Protein AF-J9CN20-F1 (afdb_monomer)

Solvent-accessible surface area (backbone atoms only — not comparable to full-atom values): 3661 Å² total; per-residue (Å²): 136,78,54,71,64,58,32,29,50,53,46,51,54,58,62,75,66,63,83,71,65,79,71,63,46,90,62,38,52,59,52,54,56,63,63,68,72,66,75,84,48,57,70,58,19,53,52,40,53,53,36,42,72,73,75,39,87,73,128

Organism: NCBI:txid749906

pLDDT: mean 91.9, std 5.04, range [73.25, 96.56]

Radius of gyration: 13.72 Å; Cα contacts (8 Å, |Δi|>4): 37; chains: 1; bounding box: 31×18×35 Å

InterPro domains:
  IPR008949 Isoprenoid synthase domain superfamily [G3DSA:1.10.600.10] (1-59)
  IPR008949 Isoprenoid synthase domain superfamily [SSF48576] (6-58)

Sequence (59 aa):
MRTLEEYIDLAEQAMTTIAYPSEPNGLYEPIAYGLSNGGKRLRPAILLAACEAVGKDCT

Foldseek 3Di:
DDDLVVLQVVLLVVLVPDDDDCPPVVVGVVVNVVSVVDDSSNVSSVVLVVCVVVVHHSD

Structure (mmCIF, N/CA/C/O backbone):
data_AF-J9CN20-F1
#
_entry.id   AF-J9CN20-F1
#
loop_
_atom_site.group_PDB
_atom_site.id
_atom_site.type_symbol
_atom_site.label_atom_id
_atom_site.label_alt_id
_atom_site.label_comp_id
_atom_site.label_asym_id
_atom_site.label_entity_id
_atom_site.label_seq_id
_atom_site.pdbx_PDB_ins_code
_atom_site.Cartn_x
_atom_site.Cartn_y
_atom_site.Cartn_z
_atom_s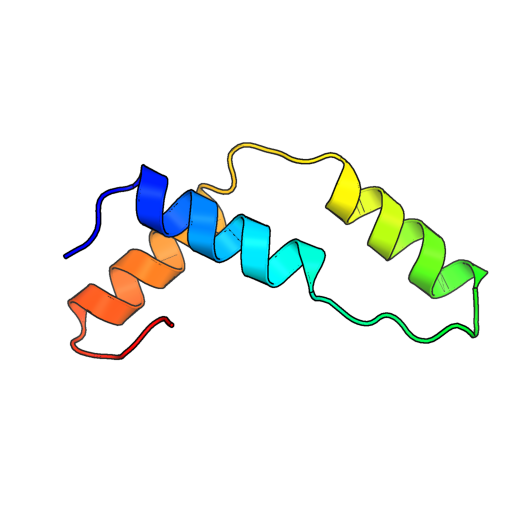ite.occupancy
_atom_site.B_iso_or_equiv
_atom_site.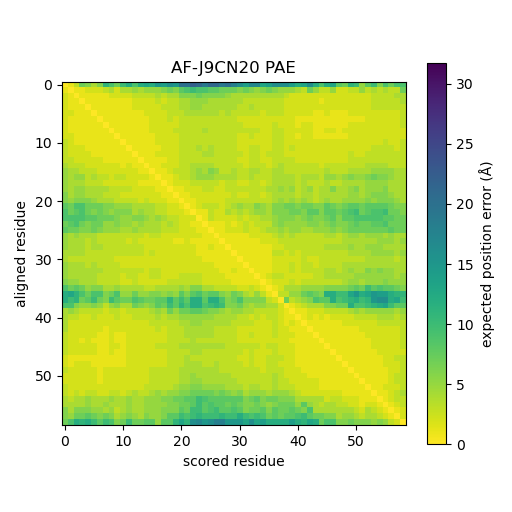auth_seq_id
_atom_site.auth_comp_id
_atom_site.auth_asym_id
_atom_site.auth_atom_id
_atom_site.pdbx_PDB_model_num
ATOM 1 N N . MET A 1 1 ? -10.941 -2.623 14.662 1.00 76.94 1 MET A N 1
ATOM 2 C CA . MET A 1 1 ? -10.681 -1.253 14.196 1.00 76.94 1 MET A CA 1
ATOM 3 C C . MET A 1 1 ? -9.240 -0.940 14.521 1.00 76.94 1 MET A C 1
ATOM 5 O O . MET A 1 1 ? -8.903 -0.871 15.700 1.00 76.94 1 MET A O 1
ATOM 9 N N . ARG A 1 2 ? -8.405 -0.888 13.487 1.00 92.00 2 ARG A N 1
ATOM 10 C CA . ARG A 1 2 ? -6.969 -0.623 13.598 1.00 92.00 2 ARG A CA 1
ATOM 11 C C . ARG A 1 2 ? -6.708 0.873 13.798 1.00 92.00 2 ARG A C 1
ATOM 13 O O . ARG A 1 2 ? -7.596 1.695 13.549 1.00 92.00 2 ARG A O 1
ATOM 20 N N . THR A 1 3 ? -5.515 1.239 14.247 1.00 95.56 3 THR A N 1
ATOM 21 C CA . THR A 1 3 ? -5.067 2.637 14.249 1.00 95.56 3 THR A CA 1
ATOM 22 C C . THR A 1 3 ? -4.723 3.096 12.832 1.00 95.56 3 THR A C 1
ATOM 24 O O . THR A 1 3 ? -4.562 2.294 11.910 1.00 95.56 3 THR A O 1
ATOM 27 N N . LEU A 1 4 ? -4.604 4.411 12.636 1.00 94.12 4 LEU A N 1
ATOM 28 C CA . LEU A 1 4 ? -4.191 4.958 11.345 1.00 94.12 4 LEU A CA 1
ATOM 29 C C . LEU A 1 4 ? -2.791 4.465 10.950 1.00 94.12 4 LEU A C 1
ATOM 31 O O . LEU A 1 4 ? -2.561 4.162 9.782 1.00 94.12 4 LEU A O 1
ATOM 35 N N . GLU A 1 5 ? -1.883 4.364 11.919 1.00 95.12 5 GLU A N 1
ATOM 36 C CA . GLU A 1 5 ? -0.521 3.865 11.737 1.00 95.12 5 GLU A CA 1
ATOM 37 C C . GLU A 1 5 ? -0.523 2.409 11.258 1.00 95.12 5 GLU A C 1
ATOM 39 O O . GLU A 1 5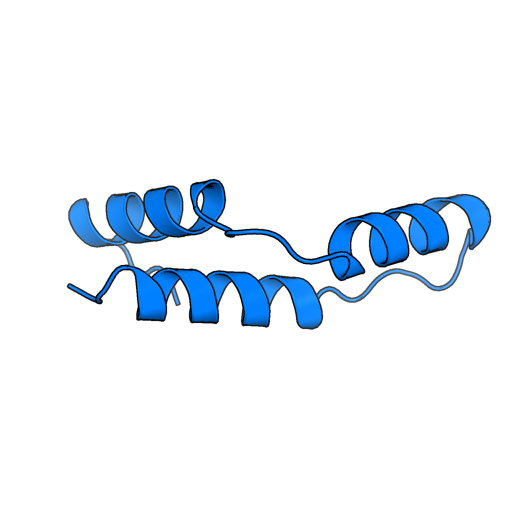 ? 0.146 2.093 10.281 1.00 95.12 5 GLU A O 1
ATOM 44 N N . GLU A 1 6 ? -1.359 1.549 11.845 1.00 95.69 6 GLU A N 1
ATOM 45 C CA . GLU A 1 6 ? -1.488 0.149 11.422 1.00 95.69 6 GLU A CA 1
ATOM 46 C C . GLU A 1 6 ? -1.999 0.017 9.973 1.00 95.69 6 GLU A C 1
ATOM 48 O O . GLU A 1 6 ? -1.554 -0.863 9.234 1.00 95.69 6 GLU A O 1
ATOM 53 N N . TYR A 1 7 ? -2.904 0.896 9.524 1.00 96.25 7 TYR A N 1
ATOM 54 C CA . TYR A 1 7 ? -3.330 0.925 8.117 1.00 96.25 7 TYR A CA 1
ATOM 55 C C . TYR A 1 7 ? -2.248 1.470 7.177 1.00 96.25 7 TYR A C 1
ATOM 57 O O . TYR A 1 7 ? -2.160 1.038 6.026 1.00 96.25 7 TYR A O 1
ATOM 65 N N . ILE A 1 8 ? -1.440 2.429 7.635 1.00 95.19 8 ILE A N 1
ATOM 66 C CA . ILE A 1 8 ? -0.293 2.939 6.874 1.00 95.19 8 ILE A CA 1
ATOM 67 C C . ILE A 1 8 ? 0.745 1.830 6.692 1.00 95.19 8 ILE A C 1
ATOM 69 O O . ILE A 1 8 ? 1.224 1.641 5.574 1.00 95.19 8 ILE A O 1
ATOM 73 N N . ASP A 1 9 ? 1.031 1.065 7.744 1.00 94.31 9 ASP A N 1
ATOM 74 C CA . ASP A 1 9 ? 1.985 -0.044 7.703 1.00 94.31 9 ASP A CA 1
ATOM 75 C C . ASP A 1 9 ? 1.517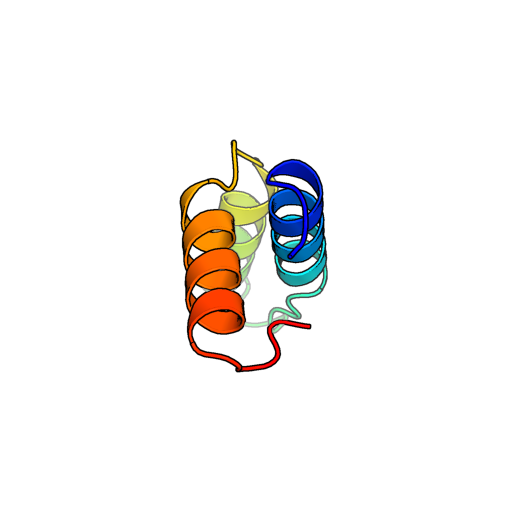 -1.159 6.762 1.00 94.31 9 ASP A C 1
ATOM 77 O O . ASP A 1 9 ? 2.297 -1.638 5.938 1.00 94.31 9 ASP A O 1
ATOM 81 N N . LEU A 1 10 ? 0.229 -1.519 6.809 1.00 94.38 10 LEU A N 1
ATOM 82 C CA . LEU A 1 10 ? -0.371 -2.448 5.843 1.00 94.38 10 LEU A CA 1
ATOM 83 C C . LEU A 1 10 ? -0.208 -1.959 4.401 1.00 94.38 10 LEU A C 1
ATOM 85 O O . LEU A 1 10 ? 0.176 -2.725 3.516 1.00 94.38 10 LEU A O 1
ATOM 89 N N . ALA A 1 11 ? -0.490 -0.677 4.158 1.00 93.31 11 ALA A N 1
ATOM 90 C CA . ALA A 1 11 ? -0.343 -0.095 2.834 1.00 93.31 11 ALA A CA 1
ATOM 91 C C . ALA A 1 11 ? 1.121 -0.124 2.368 1.00 93.31 11 ALA A C 1
ATOM 93 O O . ALA A 1 11 ? 1.379 -0.464 1.218 1.00 93.31 11 ALA A O 1
ATOM 94 N N . GLU A 1 12 ? 2.087 0.184 3.234 1.00 92.44 12 GLU A N 1
ATOM 95 C CA . GLU A 1 12 ? 3.510 0.146 2.877 1.00 9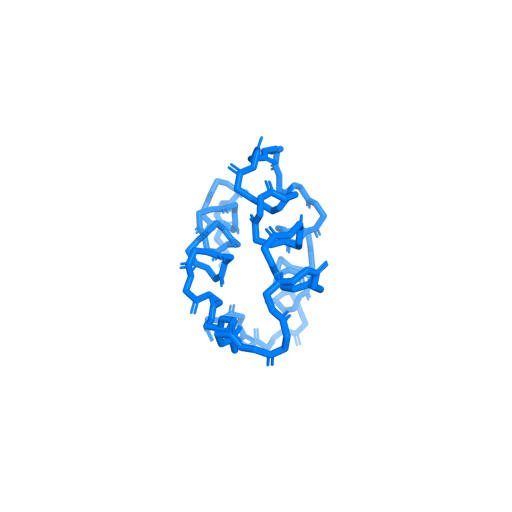2.44 12 GLU A CA 1
ATOM 96 C C . GLU A 1 12 ? 3.991 -1.286 2.577 1.00 92.44 12 GLU A C 1
ATOM 98 O O . GLU A 1 12 ? 4.697 -1.521 1.592 1.00 92.44 12 GLU A O 1
ATOM 103 N N . GLN A 1 13 ? 3.548 -2.272 3.360 1.00 91.75 13 GLN A N 1
ATOM 104 C CA . GLN A 1 13 ? 3.851 -3.688 3.120 1.00 91.75 13 GLN A CA 1
ATOM 105 C C . GLN A 1 13 ? 3.288 -4.176 1.776 1.00 91.75 13 GLN A C 1
ATOM 107 O O . GLN A 1 13 ? 3.988 -4.837 1.006 1.00 91.75 13 GLN A O 1
ATOM 112 N N . ALA A 1 14 ? 2.055 -3.796 1.439 1.00 91.31 14 ALA A N 1
ATOM 113 C CA . ALA A 1 14 ? 1.459 -4.135 0.148 1.00 91.31 14 ALA A CA 1
ATOM 114 C C . ALA A 1 14 ? 2.229 -3.514 -1.032 1.00 91.31 14 ALA A C 1
ATOM 116 O O . ALA A 1 14 ? 2.366 -4.134 -2.082 1.00 91.31 14 ALA A O 1
ATOM 117 N N . MET A 1 15 ? 2.778 -2.308 -0.863 1.00 89.12 15 MET A N 1
ATOM 118 C CA . MET A 1 15 ? 3.537 -1.617 -1.912 1.00 89.12 15 MET A CA 1
ATOM 119 C C . MET A 1 15 ? 4.926 -2.224 -2.146 1.00 89.12 15 MET A C 1
ATOM 121 O O . MET A 1 15 ? 5.381 -2.297 -3.287 1.00 89.12 15 MET A O 1
ATOM 125 N N . THR A 1 16 ? 5.601 -2.672 -1.085 1.00 87.69 16 THR A N 1
ATOM 126 C CA . THR A 1 16 ? 6.943 -3.284 -1.179 1.00 87.69 16 THR A CA 1
ATOM 127 C C . THR A 1 16 ? 6.921 -4.710 -1.735 1.00 87.69 16 THR A C 1
ATOM 129 O O . THR A 1 16 ? 7.941 -5.192 -2.222 1.00 87.69 16 THR A O 1
ATOM 132 N N . THR A 1 17 ? 5.762 -5.372 -1.715 1.00 89.94 17 THR A N 1
ATOM 133 C CA . THR A 1 17 ? 5.570 -6.738 -2.232 1.00 89.94 17 THR A CA 1
ATOM 134 C C . THR A 1 17 ? 5.102 -6.789 -3.690 1.00 89.94 17 THR A C 1
ATOM 136 O O . THR A 1 17 ? 4.935 -7.880 -4.239 1.00 89.94 17 THR A O 1
ATOM 139 N N . ILE A 1 18 ? 4.927 -5.637 -4.352 1.00 91.31 18 ILE A N 1
ATOM 140 C CA . ILE A 1 18 ? 4.541 -5.584 -5.767 1.00 91.31 18 ILE A CA 1
ATOM 141 C C . ILE A 1 18 ? 5.659 -6.184 -6.628 1.00 91.31 18 ILE A C 1
ATOM 143 O O . ILE A 1 18 ? 6.752 -5.630 -6.745 1.00 91.31 18 ILE A O 1
ATOM 147 N N . ALA A 1 19 ? 5.360 -7.311 -7.274 1.00 92.44 19 ALA A N 1
ATOM 148 C CA . ALA A 1 19 ? 6.249 -7.942 -8.237 1.00 92.44 19 ALA A CA 1
ATOM 149 C C . ALA A 1 19 ? 6.056 -7.312 -9.623 1.00 92.44 19 ALA A C 1
ATOM 151 O O . ALA A 1 19 ? 5.052 -7.548 -10.297 1.00 92.44 19 ALA A O 1
ATOM 152 N N . TYR A 1 20 ? 7.031 -6.515 -10.057 1.00 91.81 20 TYR A N 1
ATOM 153 C CA . TYR A 1 20 ? 7.050 -5.965 -11.409 1.00 91.81 20 TYR A CA 1
ATOM 154 C C . TYR A 1 20 ? 7.698 -6.953 -12.389 1.00 91.81 20 TYR A C 1
ATOM 156 O O . TYR A 1 20 ? 8.713 -7.567 -12.048 1.00 91.81 20 TYR A O 1
ATOM 164 N N . PRO A 1 21 ? 7.171 -7.099 -13.617 1.00 94.31 21 PRO A N 1
ATOM 165 C CA . PRO A 1 21 ? 7.856 -7.846 -14.664 1.00 94.31 21 PRO A CA 1
ATOM 166 C C . PRO A 1 21 ? 9.222 -7.230 -14.988 1.00 94.31 21 PRO A C 1
ATOM 168 O O . PRO A 1 21 ? 9.386 -6.010 -14.984 1.00 94.31 21 PRO A O 1
ATOM 171 N N . SER A 1 22 ? 10.200 -8.074 -15.322 1.00 89.44 22 SER A N 1
ATOM 172 C CA . SER A 1 22 ? 11.549 -7.622 -15.686 1.00 89.44 22 SER A CA 1
ATOM 173 C C . SER A 1 22 ? 11.596 -6.909 -17.041 1.00 89.44 22 SER A C 1
ATOM 175 O O . SER A 1 22 ? 12.493 -6.098 -17.271 1.00 89.44 22 SER A O 1
ATOM 177 N N . GLU A 1 23 ? 10.634 -7.183 -17.932 1.00 94.31 23 GLU A N 1
ATOM 178 C CA . GLU A 1 23 ? 10.568 -6.595 -19.270 1.00 94.31 23 GLU A CA 1
ATOM 179 C C . GLU A 1 23 ? 9.152 -6.133 -19.667 1.00 94.31 23 GLU A C 1
ATOM 181 O O . GLU A 1 23 ? 8.173 -6.826 -19.376 1.00 94.31 23 GLU A O 1
ATOM 186 N N . PRO A 1 24 ? 9.032 -4.984 -20.366 1.00 94.50 24 PRO A N 1
ATOM 187 C CA . PRO A 1 24 ? 10.124 -4.080 -20.734 1.00 94.50 24 PRO A CA 1
ATOM 188 C C . PRO A 1 24 ? 10.580 -3.214 -19.548 1.00 94.50 24 PRO A C 1
ATOM 190 O O . PRO A 1 24 ? 9.774 -2.552 -18.893 1.00 94.50 24 PRO A O 1
ATOM 193 N N . ASN A 1 25 ? 11.893 -3.177 -19.303 1.00 91.81 25 ASN A N 1
ATOM 194 C CA . ASN A 1 25 ? 12.475 -2.467 -18.161 1.00 91.81 25 ASN A CA 1
ATOM 195 C C . ASN A 1 25 ? 12.120 -0.968 -18.146 1.00 91.81 25 ASN A C 1
ATOM 197 O O . ASN A 1 25 ? 11.707 -0.454 -17.112 1.00 91.81 25 ASN A O 1
ATOM 201 N N . GLY A 1 26 ? 12.160 -0.302 -19.307 1.00 95.06 26 GLY A N 1
ATOM 202 C CA . GLY A 1 26 ? 11.842 1.127 -19.425 1.00 95.06 26 GLY A CA 1
ATOM 203 C C . GLY A 1 26 ? 10.399 1.508 -19.070 1.00 95.06 26 GLY A C 1
ATOM 204 O O . GLY A 1 26 ? 10.104 2.693 -18.959 1.00 95.06 26 GLY A O 1
ATOM 205 N N . LEU A 1 27 ? 9.501 0.530 -18.893 1.00 95.12 27 LEU A N 1
ATOM 206 C CA . LEU A 1 27 ? 8.147 0.756 -18.388 1.00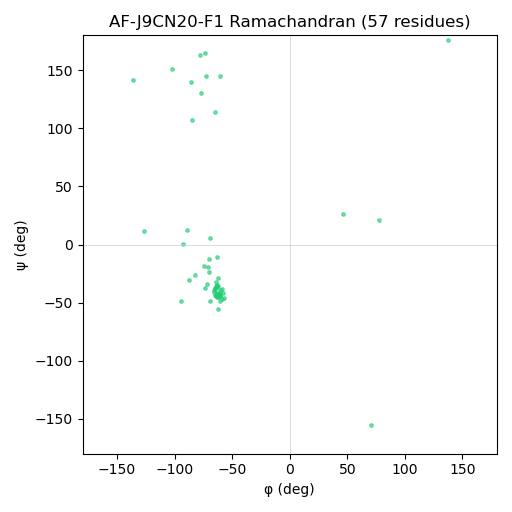 95.12 27 LEU A CA 1
ATOM 207 C C . LEU A 1 27 ? 8.061 0.542 -16.874 1.00 95.12 27 LEU A C 1
ATOM 209 O O . LEU A 1 27 ? 7.493 1.373 -16.170 1.00 95.12 27 LEU A O 1
ATOM 213 N N . TYR A 1 28 ? 8.595 -0.574 -16.376 1.00 95.50 28 TYR A N 1
ATOM 214 C CA . TYR A 1 28 ? 8.382 -0.997 -14.991 1.00 95.50 28 TYR A CA 1
ATOM 215 C C . TYR A 1 28 ? 9.383 -0.408 -13.995 1.00 95.50 28 TYR A C 1
ATOM 217 O O . TYR A 1 28 ? 9.010 -0.168 -12.848 1.00 95.50 28 TYR A O 1
ATOM 225 N N . GLU A 1 29 ? 10.618 -0.125 -14.414 1.00 93.75 29 GLU A N 1
ATOM 226 C CA . GLU A 1 29 ? 11.631 0.492 -13.549 1.00 93.75 29 GLU A CA 1
ATOM 227 C C . GLU A 1 29 ? 11.203 1.894 -13.068 1.00 93.75 29 GLU A C 1
ATOM 229 O O . GLU A 1 29 ? 11.204 2.112 -11.851 1.00 93.75 29 GLU A O 1
ATOM 234 N N . PRO A 1 30 ? 10.664 2.786 -13.930 1.00 93.94 30 PRO A N 1
ATOM 235 C CA . PRO A 1 30 ? 10.164 4.084 -13.479 1.00 93.94 30 PRO A CA 1
ATOM 236 C C . PRO A 1 30 ? 8.970 3.986 -12.522 1.00 93.94 30 PRO A C 1
ATOM 238 O O . PRO A 1 30 ? 8.814 4.828 -11.636 1.00 93.94 30 PRO A O 1
ATOM 241 N N . ILE A 1 31 ? 8.116 2.968 -12.684 1.00 93.25 31 ILE A N 1
ATOM 242 C CA . ILE A 1 31 ? 6.966 2.730 -11.797 1.00 93.25 31 ILE A CA 1
ATOM 243 C C . ILE A 1 31 ? 7.459 2.286 -10.418 1.00 93.25 31 ILE A C 1
ATOM 245 O O . ILE A 1 31 ? 7.044 2.859 -9.408 1.00 93.25 31 ILE A O 1
ATOM 249 N N . ALA A 1 32 ? 8.368 1.307 -10.374 1.00 91.81 32 ALA A N 1
ATOM 250 C CA . ALA A 1 32 ? 8.963 0.820 -9.135 1.00 91.81 32 ALA A CA 1
ATOM 251 C C . ALA A 1 32 ? 9.688 1.950 -8.388 1.00 91.81 32 ALA A C 1
ATOM 253 O O . ALA A 1 32 ? 9.437 2.161 -7.200 1.00 91.81 32 ALA A O 1
ATOM 254 N N . TYR A 1 33 ? 10.499 2.735 -9.102 1.00 91.19 33 TYR A N 1
ATOM 255 C CA . TYR A 1 33 ? 11.181 3.910 -8.559 1.00 91.19 33 TYR A CA 1
ATOM 256 C C . TYR A 1 33 ? 10.198 4.974 -8.046 1.00 91.19 33 TYR A C 1
ATOM 258 O O . TYR A 1 33 ? 10.356 5.531 -6.957 1.00 91.19 33 TYR A O 1
ATOM 266 N N . GLY A 1 34 ? 9.138 5.260 -8.806 1.00 91.19 34 GLY A N 1
ATOM 267 C CA . GLY A 1 34 ? 8.109 6.215 -8.401 1.00 91.19 34 GLY A CA 1
ATOM 268 C C . GLY A 1 34 ? 7.435 5.823 -7.085 1.00 91.19 34 GLY A C 1
ATOM 269 O O . GLY A 1 34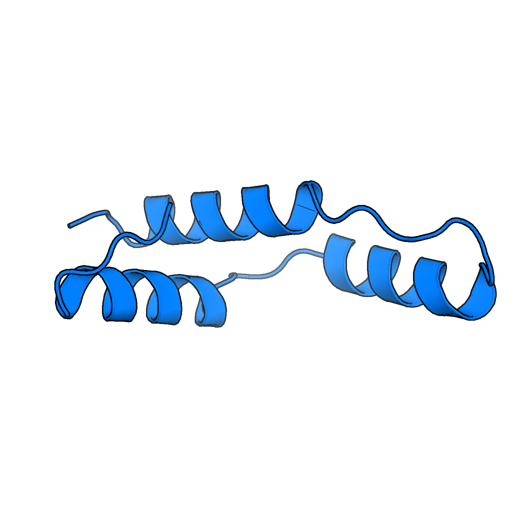 ? 7.171 6.681 -6.241 1.00 91.19 34 GLY A O 1
ATOM 270 N N . LEU A 1 35 ? 7.199 4.526 -6.886 1.00 89.31 35 LEU A N 1
ATOM 271 C CA . LEU A 1 35 ? 6.538 3.990 -5.699 1.00 89.31 35 LEU A CA 1
ATOM 272 C C . LEU A 1 35 ? 7.483 3.807 -4.499 1.00 89.31 35 LEU A C 1
ATOM 274 O O . LEU A 1 35 ? 7.019 3.929 -3.358 1.00 89.31 35 LEU A O 1
ATOM 278 N N . SER A 1 36 ? 8.787 3.612 -4.733 1.00 85.31 36 SER A N 1
ATOM 279 C CA . SER A 1 36 ? 9.807 3.480 -3.680 1.00 85.31 36 SER A CA 1
ATOM 280 C C . SER A 1 36 ? 10.115 4.785 -2.944 1.00 85.31 36 SER A C 1
ATOM 282 O O . SER A 1 36 ? 10.626 4.748 -1.831 1.00 85.31 36 SER A O 1
ATOM 284 N N . ASN A 1 37 ? 9.777 5.945 -3.517 1.00 79.94 37 ASN A N 1
ATOM 285 C CA . ASN A 1 37 ? 10.029 7.263 -2.912 1.00 79.94 37 ASN A CA 1
ATOM 286 C C . ASN A 1 37 ? 9.171 7.572 -1.662 1.00 79.94 37 ASN A C 1
ATOM 288 O O . ASN A 1 37 ? 9.232 8.679 -1.123 1.00 79.94 37 ASN A O 1
ATOM 292 N N . GLY A 1 38 ? 8.385 6.607 -1.175 1.00 73.25 38 GLY A N 1
ATOM 293 C CA . GLY A 1 38 ? 7.636 6.735 0.070 1.00 73.25 38 GLY A CA 1
ATOM 294 C C . GLY A 1 38 ? 6.459 7.711 -0.017 1.00 73.25 38 GLY A C 1
ATOM 295 O O . GLY A 1 38 ? 5.865 7.949 -1.072 1.00 73.25 38 GLY A O 1
ATOM 296 N N . GLY A 1 39 ? 6.080 8.257 1.137 1.00 85.38 39 GLY A N 1
ATOM 297 C CA . GLY A 1 39 ? 4.982 9.207 1.308 1.00 85.38 39 GLY A CA 1
ATOM 298 C C . GLY A 1 39 ? 4.146 8.877 2.544 1.00 85.38 39 GLY A C 1
ATOM 299 O O . GLY A 1 39 ? 4.349 7.861 3.188 1.00 85.38 39 GLY A O 1
ATOM 300 N N . LYS A 1 40 ? 3.159 9.717 2.877 1.00 90.56 40 LYS A N 1
ATOM 301 C CA . LYS A 1 40 ? 2.323 9.520 4.084 1.00 90.56 40 LYS A CA 1
ATOM 302 C C . LYS A 1 40 ? 1.360 8.326 4.010 1.00 90.56 40 LYS A C 1
ATOM 304 O O . LYS A 1 40 ? 0.690 8.044 4.990 1.00 90.56 40 LYS A O 1
ATOM 309 N N . ARG A 1 41 ? 1.172 7.741 2.820 1.00 92.81 41 ARG A N 1
ATOM 310 C CA . ARG A 1 41 ? 0.211 6.653 2.522 1.00 92.81 41 ARG A CA 1
ATOM 311 C C . ARG A 1 41 ? -1.212 6.856 3.075 1.00 92.81 41 ARG A C 1
ATOM 313 O O . ARG A 1 41 ? -1.978 5.915 3.225 1.00 92.81 41 ARG A O 1
ATOM 320 N N . LEU A 1 42 ? -1.622 8.110 3.270 1.00 94.31 42 LEU A N 1
ATOM 321 C CA . LEU A 1 42 ? -2.923 8.445 3.850 1.00 94.31 42 LEU A CA 1
ATOM 322 C C . LEU A 1 42 ? -4.101 7.977 2.978 1.00 94.31 42 LEU A C 1
ATOM 324 O O . LEU A 1 42 ? -5.122 7.545 3.496 1.00 94.31 42 LEU A O 1
ATOM 328 N N . ARG A 1 43 ? -3.959 8.045 1.646 1.00 95.12 43 ARG A N 1
ATOM 329 C CA . ARG A 1 43 ? -5.009 7.619 0.702 1.00 95.12 43 ARG A CA 1
ATOM 330 C C . ARG A 1 43 ? -5.332 6.120 0.823 1.00 95.12 43 ARG A C 1
ATOM 332 O O . ARG A 1 43 ? -6.499 5.817 1.058 1.00 95.12 43 ARG A O 1
ATOM 339 N N . PRO A 1 44 ? -4.362 5.190 0.693 1.00 95.06 44 PRO A N 1
ATOM 340 C CA . PRO A 1 44 ? -4.646 3.772 0.899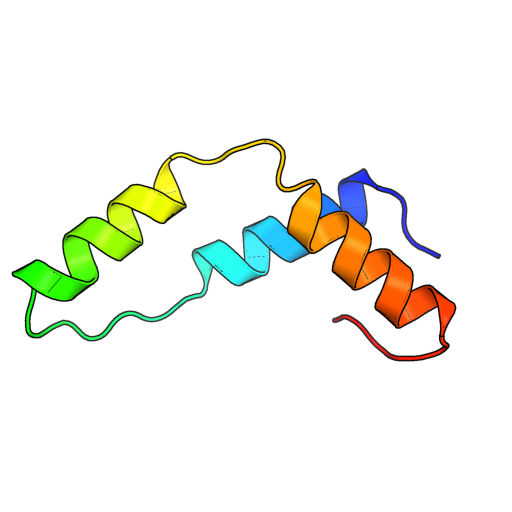 1.00 95.06 44 PRO A CA 1
ATOM 341 C C . PRO A 1 44 ? -5.061 3.463 2.344 1.00 95.06 44 PRO A C 1
ATOM 343 O O . PRO A 1 44 ? -5.977 2.674 2.530 1.00 95.06 44 PRO A O 1
ATOM 346 N N . ALA A 1 45 ? -4.504 4.139 3.355 1.00 95.56 45 ALA A N 1
ATOM 347 C CA . ALA A 1 45 ? -4.913 3.919 4.744 1.00 95.56 45 ALA A CA 1
ATOM 348 C C . ALA A 1 45 ? -6.406 4.228 4.990 1.00 95.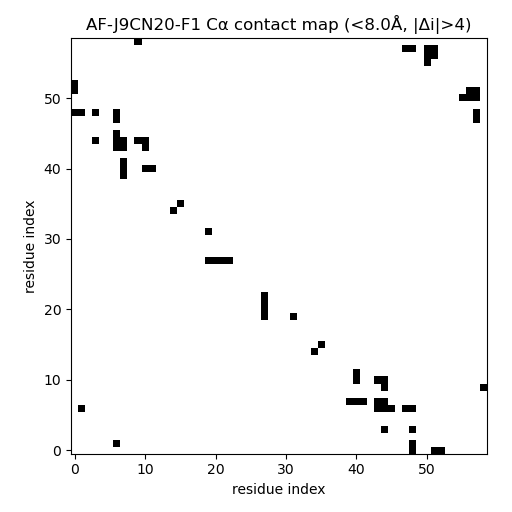56 45 ALA A C 1
ATOM 350 O O . ALA A 1 45 ? -7.111 3.438 5.614 1.00 95.56 45 ALA A O 1
ATOM 351 N N . ILE A 1 46 ? -6.922 5.335 4.437 1.00 95.75 46 ILE A N 1
ATOM 352 C CA . ILE A 1 46 ? -8.353 5.680 4.521 1.00 95.75 46 ILE A CA 1
ATOM 353 C C . ILE A 1 46 ? -9.220 4.650 3.784 1.00 95.75 46 ILE A C 1
ATOM 355 O O . ILE A 1 46 ? -10.308 4.320 4.254 1.00 95.75 46 ILE A O 1
ATOM 359 N N . LEU A 1 47 ? -8.751 4.125 2.646 1.00 95.88 47 LEU A N 1
ATOM 360 C CA . LEU A 1 47 ? -9.462 3.078 1.909 1.00 95.88 47 LEU A CA 1
ATOM 361 C C . LEU A 1 47 ? -9.586 1.789 2.737 1.00 95.88 47 LEU A C 1
ATOM 363 O O . LEU A 1 47 ? -10.671 1.214 2.800 1.00 95.88 47 LEU A O 1
ATOM 367 N N . LEU A 1 48 ? -8.503 1.362 3.392 1.00 96.00 48 LEU A N 1
ATOM 368 C CA . LEU A 1 48 ? -8.495 0.174 4.253 1.00 96.00 48 LEU A CA 1
ATOM 369 C C . LEU A 1 48 ? -9.420 0.360 5.464 1.00 96.00 48 LEU A C 1
ATOM 371 O O . LEU A 1 48 ? -10.242 -0.512 5.745 1.00 96.00 48 LEU A O 1
ATOM 375 N N . ALA A 1 49 ? -9.370 1.530 6.106 1.00 95.44 49 ALA A N 1
ATOM 376 C CA . ALA A 1 49 ? -10.271 1.874 7.202 1.00 95.44 49 ALA A CA 1
ATOM 377 C C . ALA A 1 49 ? -11.748 1.859 6.770 1.00 95.44 49 ALA A C 1
ATOM 379 O O . ALA A 1 49 ? -12.601 1.342 7.491 1.00 95.44 49 ALA A O 1
ATOM 380 N N . ALA A 1 50 ? -12.063 2.379 5.578 1.00 96.06 50 ALA A N 1
ATOM 381 C CA . ALA A 1 50 ? -13.417 2.340 5.028 1.00 96.06 50 ALA A CA 1
ATOM 382 C C . ALA A 1 50 ? -13.882 0.905 4.722 1.00 96.06 50 ALA A C 1
ATOM 384 O O . ALA A 1 50 ? -15.039 0.578 4.983 1.00 96.06 50 ALA A O 1
ATOM 385 N N . CYS A 1 51 ? -12.992 0.047 4.210 1.00 96.19 51 CYS A N 1
ATOM 386 C CA . CYS A 1 51 ? -13.269 -1.370 3.965 1.00 96.19 51 CYS A CA 1
ATOM 387 C C . CYS A 1 51 ? -13.630 -2.105 5.269 1.00 96.19 51 CYS A C 1
ATOM 389 O O . CYS A 1 51 ? -14.673 -2.760 5.349 1.00 96.19 51 CYS A O 1
ATOM 391 N N . GLU A 1 52 ? -12.828 -1.917 6.321 1.00 95.81 52 GLU A N 1
ATOM 392 C CA . GLU A 1 52 ? -13.098 -2.507 7.638 1.00 95.81 52 GLU A CA 1
ATOM 393 C C . GLU A 1 52 ? -14.391 -1.950 8.257 1.00 95.81 52 GLU A C 1
ATOM 395 O O . GLU A 1 52 ? -15.185 -2.703 8.821 1.00 95.81 52 GLU A O 1
ATOM 400 N N . ALA A 1 53 ? -14.663 -0.650 8.090 1.00 95.12 53 ALA A N 1
ATOM 401 C CA . ALA A 1 53 ? -15.871 -0.008 8.610 1.00 95.12 53 ALA A CA 1
ATOM 402 C C . ALA A 1 53 ? -17.172 -0.566 8.006 1.00 95.12 53 ALA A C 1
ATOM 404 O O . ALA A 1 53 ? -18.201 -0.578 8.682 1.00 95.12 53 ALA A O 1
ATOM 405 N N . VAL A 1 54 ? -17.140 -1.063 6.763 1.00 96.56 54 VAL A N 1
ATOM 406 C CA . VAL A 1 54 ? -18.287 -1.742 6.127 1.00 96.56 54 VAL A CA 1
ATOM 407 C C . VAL A 1 54 ? -18.318 -3.256 6.393 1.00 96.56 54 VAL A C 1
ATOM 409 O O . VAL A 1 54 ? -19.080 -3.984 5.755 1.00 96.56 54 VAL A O 1
ATOM 412 N N . GLY A 1 55 ? -17.507 -3.740 7.340 1.00 93.88 55 GLY A N 1
ATOM 413 C CA . GLY A 1 55 ? -17.481 -5.135 7.783 1.00 93.88 55 GLY A CA 1
ATOM 414 C C . GLY A 1 55 ? -16.749 -6.084 6.834 1.00 93.88 55 GLY A C 1
ATOM 415 O O . GLY A 1 55 ? -17.020 -7.286 6.847 1.00 93.88 55 GLY A O 1
ATOM 416 N N . LYS A 1 56 ? -15.865 -5.563 5.975 1.00 93.94 56 LYS A N 1
ATOM 417 C CA . LYS A 1 56 ? -15.024 -6.366 5.081 1.00 93.94 56 LYS A CA 1
ATOM 418 C C . LYS A 1 56 ? -13.602 -6.469 5.621 1.00 93.94 56 LYS A C 1
ATOM 420 O O . LYS A 1 56 ? -13.124 -5.581 6.317 1.00 93.94 56 LYS A O 1
ATOM 425 N N . ASP A 1 57 ? -12.940 -7.572 5.291 1.00 89.50 57 ASP A N 1
ATOM 426 C CA . ASP A 1 57 ? -11.523 -7.738 5.594 1.00 89.50 57 ASP A CA 1
ATOM 427 C C . ASP A 1 57 ? -10.682 -6.844 4.668 1.00 89.50 57 ASP A C 1
ATOM 429 O O . ASP A 1 57 ? -11.047 -6.596 3.516 1.00 89.50 57 ASP A O 1
ATOM 433 N N . CYS A 1 58 ? -9.583 -6.324 5.199 1.00 82.50 58 CYS A N 1
ATOM 434 C CA . CYS A 1 58 ? -8.656 -5.426 4.516 1.00 82.50 58 CYS A CA 1
ATOM 435 C C . CYS A 1 58 ? -7.199 -5.920 4.576 1.00 82.50 58 CYS A C 1
ATOM 437 O O . CYS A 1 58 ? -6.294 -5.152 4.252 1.00 82.50 58 CYS A O 1
ATOM 439 N N . THR A 1 59 ? -6.990 -7.169 5.009 1.00 77.06 59 THR A N 1
ATOM 440 C CA . THR A 1 59 ? -5.677 -7.819 5.141 1.00 77.06 59 THR A CA 1
ATOM 441 C C . THR A 1 59 ? -5.289 -8.634 3.913 1.00 77.06 59 THR A C 1
ATOM 443 O O . THR A 1 59 ? -6.198 -9.186 3.252 1.00 77.06 59 THR A O 1
#

Secondary structure (DSSP, 8-state):
---HHHHHHHHHHHHHT----SSSHHHHHHHHHHHHT----HHHHHHHHHHHHTT----

Mean predicted aligned error: 3.63 Å